Protein AF-0000000084753188 (afdb_homodimer)

Nearest PDB structures (foldseek):
  1y7y-assembly1_B  TM=7.831E-01  e=3.668E-02  Aeromonas hydrophila
  1y7y-assembly1_A  TM=7.900E-01  e=6.259E-02  Aeromonas hydrophila
  8tac-assembly2_B  TM=7.343E-01  e=9.484E-02  synthetic construct
  7vjn-assembly1_A  TM=6.164E-01  e=1.958E+00  Pseudomonas phage JBD30
  7fa3-assembly1_B  TM=5.978E-01  e=2.967E+00  Pseudomonas phage JBD30

Solvent-accessible surface area (backbone atoms only — not comparable to full-atom values): 9499 Å² total; per-residue (Å²): 122,84,78,77,50,73,67,50,51,54,48,30,31,51,51,7,50,46,49,44,54,53,42,43,73,75,38,71,48,60,62,59,47,19,58,76,63,78,39,55,53,68,58,53,49,53,52,40,33,69,80,49,86,83,53,69,48,49,62,54,52,51,52,52,27,55,73,72,72,41,31,64,26,59,69,41,63,40,81,87,41,63,89,71,124,85,77,77,49,73,67,49,49,53,47,32,32,52,50,5,50,49,47,45,53,53,39,43,73,76,37,72,48,61,64,58,46,19,58,76,64,76,40,54,53,67,57,53,50,55,52,42,34,68,79,48,86,83,53,70,47,49,61,54,51,50,51,51,27,54,74,74,70,41,30,66,25,59,70,38,62,40,81,86,40,64,89,71

Foldseek 3Di:
DDFDDPVRLLVLQLQLCLLQVLLCVVPVDLVVLCVVQVHDSVVNCQSNDSPDRVGADPVNSQSSCVSSVHHPCVSCPDPSNVVD/DDFDDPVRLLVLQLQLCLLQVLLCVQPVDLVVLCVVQVHDSVVNCQSNDSPDRVGADPVNSQSSCVSSVHHPCVSCPDPSNVVD

Radius of gyration: 16.15 Å; Cα contacts (8 Å, |Δi|>4): 169; chains: 2; bounding box: 34×46×35 Å

Sequence (168 aa):
MGKLKPEDIALNNKIARRIKELRIKVDPNQKRFAENNDLERQTLNRWESVNDDRGVSIHTINRFCRMININLKDFFASDSFKNQMGKLKPEDIALNNKIARRIKELRIKVDPNQKRFAENNDLERQTLNRWESVNDDRGVSIHTINRFCRMININLKDFFASDSFKNQ

pLDDT: mean 90.7, std 10.89, range [40.62, 98.0]

InterPro domains:
  IPR001387 Cro/C1-type, helix-turn-helix domain [PF13443] (18-76)
  IPR001387 Cro/C1-type, helix-turn-helix domain [cd00093] (16-75)
  IPR010982 Lambda repressor-like, DNA-binding domain superfamily [G3DSA:1.10.260.40] (6-84)
  IPR010982 Lambda repressor-like, DNA-binding domain superfamily [SSF47413] (12-79)

Secondary structure (DSSP, 8-state):
-PPPPHHHHHHHHHHHHHHHHHHHHH-S-HHHHHHHTT--HHHHHHHT-SS-SS---HHHHHHHHHHTT--HHHHT-SGGGTT-/-PPPPHHHHHHHHHHHHHHHHHHHHH-S-HHHHHHHTT--HHHHHHHT-SS-SS---HHHHHHHHHHTT--HHHHT-SGGGTT-

Organism: Allomuricauda ruestringensis (strain DSM 13258 / CIP 107369 / LMG 19739 / B1) (NCBI:txid886377)

Structure (mmCIF, N/CA/C/O backbone):
data_AF-0000000084753188-model_v1
#
loop_
_entity.id
_entity.type
_entity.pdbx_description
1 polymer 'HTH cro/C1-type domain-containing protein'
#
loop_
_atom_site.group_PDB
_atom_site.id
_atom_site.type_symbol
_atom_site.label_atom_id
_atom_site.label_alt_id
_atom_site.label_comp_id
_atom_site.label_asym_id
_atom_site.label_entity_id
_atom_site.label_seq_id
_atom_site.pdbx_PDB_ins_code
_atom_site.Cartn_x
_atom_site.Cartn_y
_atom_site.Cartn_z
_atom_site.occupancy
_atom_site.B_iso_or_equiv
_atom_site.auth_seq_id
_atom_site.auth_comp_id
_atom_site.auth_asym_id
_atom_site.auth_atom_id
_atom_site.pdbx_PDB_model_num
ATOM 1 N N . MET A 1 1 ? 14.383 4.848 -12.445 1 40.62 1 MET A N 1
ATOM 2 C CA . MET A 1 1 ? 13.375 4.023 -11.781 1 40.62 1 MET A CA 1
ATOM 3 C C . MET A 1 1 ? 12.133 3.875 -12.664 1 40.62 1 MET A C 1
ATOM 5 O O . MET A 1 1 ? 11.727 4.824 -13.328 1 40.62 1 MET A O 1
ATOM 9 N N . GLY A 1 2 ? 11.836 2.783 -13.078 1 52.34 2 GLY A N 1
ATOM 10 C CA . GLY A 1 2 ? 10.945 2.75 -14.227 1 52.34 2 GLY A CA 1
ATOM 11 C C . GLY A 1 2 ? 9.688 3.574 -14.031 1 52.34 2 GLY A C 1
ATOM 12 O O . GLY A 1 2 ? 9.305 3.873 -12.898 1 52.34 2 GLY A O 1
ATOM 13 N N . LYS A 1 3 ? 9.281 4.281 -14.953 1 62.78 3 LYS A N 1
ATOM 14 C CA . LYS A 1 3 ? 8.172 5.227 -15.031 1 62.78 3 LYS A CA 1
ATOM 15 C C . LYS A 1 3 ? 6.871 4.582 -14.562 1 62.78 3 LYS A C 1
ATOM 17 O O . LYS A 1 3 ? 6.539 3.467 -14.969 1 62.78 3 LYS A O 1
ATOM 22 N N . LEU A 1 4 ? 6.262 5.055 -13.539 1 80.5 4 LEU A N 1
ATOM 23 C CA . LEU A 1 4 ? 4.934 4.633 -13.094 1 80.5 4 LEU A CA 1
ATOM 24 C C . LEU A 1 4 ? 3.947 4.641 -14.258 1 80.5 4 LEU A C 1
ATOM 26 O O . LEU A 1 4 ? 4.043 5.488 -15.148 1 80.5 4 LEU A O 1
ATOM 30 N N . LYS A 1 5 ? 3.129 3.662 -14.336 1 85.88 5 LYS A N 1
ATOM 31 C CA . LYS A 1 5 ? 2.055 3.605 -15.328 1 85.88 5 LYS A CA 1
ATOM 32 C C . LYS A 1 5 ? 0.94 4.59 -14.984 1 85.88 5 LYS A C 1
ATOM 34 O O . LYS A 1 5 ? 0.857 5.074 -13.852 1 85.88 5 LYS A O 1
ATOM 39 N N . PRO A 1 6 ? 0.213 4.984 -15.992 1 88.31 6 PRO A N 1
ATOM 40 C CA . PRO A 1 6 ? -0.892 5.91 -15.734 1 88.31 6 PRO A CA 1
ATOM 41 C C . PRO A 1 6 ? -1.816 5.43 -14.617 1 88.31 6 PRO A C 1
ATOM 43 O O . PRO A 1 6 ? -2.291 6.234 -13.812 1 88.31 6 PRO A O 1
ATOM 46 N N . GLU A 1 7 ? -1.979 4.168 -14.523 1 90 7 GLU A N 1
ATOM 47 C CA . GLU A 1 7 ? -2.844 3.615 -13.492 1 90 7 GLU A CA 1
ATOM 48 C C . GLU A 1 7 ? -2.219 3.777 -12.109 1 90 7 GLU A C 1
ATOM 50 O O . GLU A 1 7 ? -2.928 3.965 -11.117 1 90 7 GLU A O 1
ATOM 55 N N . ASP A 1 8 ? -0.95 3.678 -12.039 1 91.06 8 ASP A N 1
ATOM 56 C CA . ASP A 1 8 ? -0.239 3.854 -10.781 1 91.06 8 ASP A CA 1
ATOM 57 C C . ASP A 1 8 ? -0.324 5.301 -10.297 1 91.06 8 ASP A C 1
ATOM 59 O O . ASP A 1 8 ? -0.502 5.555 -9.102 1 91.06 8 ASP A O 1
ATOM 63 N N . ILE A 1 9 ? -0.286 6.145 -11.273 1 90.75 9 ILE A N 1
ATOM 64 C CA . ILE A 1 9 ? -0.371 7.566 -10.961 1 90.75 9 ILE A CA 1
ATOM 65 C C . ILE A 1 9 ? -1.77 7.902 -10.453 1 90.75 9 ILE A C 1
ATOM 67 O O . ILE A 1 9 ? -1.921 8.648 -9.477 1 90.75 9 ILE A O 1
ATOM 71 N N . ALA A 1 10 ? -2.709 7.352 -11.133 1 92.25 10 ALA A N 1
ATOM 72 C CA . ALA A 1 10 ? -4.094 7.574 -10.727 1 92.25 10 ALA A CA 1
ATOM 73 C C . ALA A 1 10 ? -4.332 7.078 -9.297 1 92.25 10 ALA A C 1
ATOM 75 O O . ALA A 1 10 ? -5.02 7.73 -8.516 1 92.25 10 ALA A O 1
ATOM 76 N N . LEU A 1 11 ? -3.744 5.945 -9.008 1 94 11 LEU A N 1
ATOM 77 C CA . LEU A 1 11 ? -3.883 5.391 -7.664 1 94 11 LEU A CA 1
ATOM 78 C C . LEU A 1 11 ? -3.195 6.277 -6.633 1 94 11 LEU A C 1
ATOM 80 O O . LEU A 1 11 ? -3.75 6.543 -5.566 1 94 11 LEU A O 1
ATOM 84 N N . ASN A 1 12 ? -2.059 6.711 -6.945 1 93.44 12 ASN A N 1
ATOM 85 C CA . ASN A 1 12 ? -1.33 7.605 -6.051 1 93.44 12 ASN A CA 1
ATOM 86 C C . ASN A 1 12 ? -2.129 8.867 -5.746 1 93.44 12 ASN A C 1
ATOM 88 O O . ASN A 1 12 ? -2.164 9.328 -4.605 1 93.44 12 ASN A O 1
ATOM 92 N N . ASN A 1 13 ? -2.693 9.359 -6.762 1 93.88 13 ASN A N 1
ATOM 93 C CA . ASN A 1 13 ? -3.488 10.57 -6.59 1 93.88 13 ASN A CA 1
ATOM 94 C C . ASN A 1 13 ? -4.688 10.336 -5.68 1 93.88 13 ASN A C 1
ATOM 96 O O . ASN A 1 13 ? -5.016 11.18 -4.844 1 93.88 13 ASN A O 1
ATOM 100 N N . LYS A 1 14 ? -5.316 9.219 -5.879 1 95 14 LYS A N 1
ATOM 101 C CA . LYS A 1 14 ? -6.445 8.875 -5.023 1 95 14 LYS A CA 1
ATOM 102 C C . LYS A 1 14 ? -6.012 8.734 -3.566 1 95 14 LYS A C 1
ATOM 104 O O . LYS A 1 14 ? -6.719 9.172 -2.656 1 95 14 LYS A O 1
ATOM 109 N N . ILE A 1 15 ? -4.875 8.164 -3.385 1 96.19 15 ILE A N 1
ATOM 110 C CA . ILE A 1 15 ? -4.355 7.957 -2.039 1 96.19 15 ILE A CA 1
ATOM 111 C C . ILE A 1 15 ? -4.016 9.305 -1.402 1 96.19 15 ILE A C 1
ATOM 113 O O . ILE A 1 15 ? -4.371 9.555 -0.248 1 96.19 15 ILE A O 1
ATOM 117 N N . ALA A 1 16 ? -3.416 10.102 -2.152 1 95.75 16 ALA A N 1
ATOM 118 C CA . ALA A 1 16 ? -3.062 11.43 -1.654 1 95.75 16 ALA A CA 1
ATOM 119 C C . ALA A 1 16 ? -4.309 12.211 -1.246 1 95.75 16 ALA A C 1
ATOM 121 O O . ALA A 1 16 ? -4.332 12.844 -0.185 1 95.75 16 ALA A O 1
ATOM 122 N N . ARG A 1 17 ? -5.289 12.156 -2.039 1 95.81 17 ARG A N 1
ATOM 123 C CA . ARG A 1 17 ? -6.539 12.844 -1.74 1 95.81 17 ARG A CA 1
ATOM 124 C C . ARG A 1 17 ? -7.199 12.266 -0.495 1 95.81 17 ARG A C 1
ATOM 126 O O . ARG A 1 17 ? -7.785 13 0.305 1 95.81 17 ARG A O 1
ATOM 133 N N . ARG A 1 18 ? -7.098 10.961 -0.376 1 97.06 18 ARG A N 1
ATOM 134 C CA . ARG A 1 18 ? -7.668 10.281 0.784 1 97.06 18 ARG A CA 1
ATOM 135 C C . ARG A 1 18 ? -6.977 10.719 2.07 1 97.06 18 ARG A C 1
ATOM 137 O O . ARG A 1 18 ? -7.633 10.953 3.086 1 97.06 18 ARG A O 1
ATOM 144 N N . ILE A 1 19 ? -5.695 10.836 2.012 1 97.12 19 ILE A N 1
ATOM 145 C CA . ILE A 1 19 ? -4.926 11.281 3.168 1 97.12 19 ILE A CA 1
ATOM 146 C C . ILE A 1 19 ? -5.379 12.688 3.574 1 97.12 19 ILE A C 1
ATOM 148 O O . ILE A 1 19 ? -5.648 12.938 4.75 1 97.12 19 ILE A O 1
ATOM 152 N N . LYS A 1 20 ? -5.477 13.453 2.615 1 96.62 20 LYS A N 1
ATOM 153 C CA . LYS A 1 20 ? -5.898 14.828 2.881 1 96.62 20 LYS A CA 1
ATOM 154 C C . LYS A 1 20 ? -7.305 14.867 3.469 1 96.62 20 LYS A C 1
ATOM 156 O O . LYS A 1 20 ? -7.555 15.57 4.449 1 96.62 20 LYS A O 1
ATOM 161 N N . GLU A 1 21 ? -8.18 14.125 2.885 1 97.31 21 GLU A N 1
ATOM 162 C CA . GLU A 1 21 ? -9.57 14.055 3.342 1 97.31 21 GLU A CA 1
ATOM 163 C C . GLU A 1 21 ? -9.648 13.625 4.805 1 97.31 21 GLU A C 1
ATOM 165 O O . GLU A 1 21 ? -10.367 14.234 5.598 1 97.31 21 GLU A O 1
ATOM 170 N N . LEU A 1 22 ? -8.953 12.609 5.109 1 97.62 22 LEU A N 1
ATOM 171 C CA . LEU A 1 22 ? -8.977 12.062 6.465 1 97.62 22 LEU A CA 1
ATOM 172 C C . LEU A 1 22 ? -8.297 13.008 7.445 1 97.62 22 LEU A C 1
ATOM 174 O O . LEU A 1 22 ? -8.758 13.18 8.578 1 97.62 22 LEU A O 1
ATOM 178 N N . ARG A 1 23 ? -7.215 13.523 6.977 1 97.5 23 ARG A N 1
ATOM 179 C CA . ARG A 1 23 ? -6.52 14.484 7.824 1 97.5 23 ARG A CA 1
ATOM 180 C C . ARG A 1 23 ? -7.43 15.664 8.172 1 97.5 23 ARG A C 1
ATOM 182 O O . ARG A 1 23 ? -7.48 16.094 9.328 1 97.5 23 ARG A O 1
ATOM 189 N N . ILE A 1 24 ? -8.195 16.156 7.23 1 97.5 24 ILE A N 1
ATOM 190 C CA . ILE A 1 24 ? -9.078 17.312 7.418 1 97.5 24 ILE A CA 1
ATOM 191 C C . ILE A 1 24 ? -10.188 16.953 8.406 1 97.5 24 ILE A C 1
ATOM 193 O O . ILE A 1 24 ? -10.602 17.781 9.211 1 97.5 24 ILE A O 1
ATOM 197 N N . LYS A 1 25 ? -10.641 15.711 8.344 1 96.69 25 LYS A N 1
ATOM 198 C CA . LYS A 1 25 ? -11.672 15.242 9.266 1 96.69 25 LYS A CA 1
ATOM 199 C C . LYS A 1 25 ? -11.156 15.219 10.695 1 96.69 25 LYS A C 1
ATOM 201 O O . LYS A 1 25 ? -11.922 15.445 11.641 1 96.69 25 LYS A O 1
ATOM 206 N N . VAL A 1 26 ? -9.922 14.945 10.852 1 96.5 26 VAL A N 1
ATOM 207 C CA . VAL A 1 26 ? -9.32 14.844 12.172 1 96.5 26 VAL A CA 1
ATOM 208 C C . VAL A 1 26 ? -8.859 16.219 12.641 1 96.5 26 VAL A C 1
ATOM 210 O O . VAL A 1 26 ? -9.078 16.594 13.797 1 96.5 26 VAL A O 1
ATOM 213 N N . ASP A 1 27 ? -8.141 16.891 11.758 1 96.69 27 ASP A N 1
ATOM 214 C CA . ASP A 1 27 ? -7.613 18.219 12.016 1 96.69 27 ASP A CA 1
ATOM 215 C C . ASP A 1 27 ? -7.457 19.016 10.711 1 96.69 27 ASP A C 1
ATOM 217 O O . ASP A 1 27 ? -6.574 18.719 9.906 1 96.69 27 ASP A O 1
ATOM 221 N N . PRO A 1 28 ? -8.188 20.031 10.562 1 95.88 28 PRO A N 1
ATOM 222 C CA . PRO A 1 28 ? -8.109 20.797 9.305 1 95.88 28 PRO A CA 1
ATOM 223 C C . PRO A 1 28 ? -6.805 21.562 9.164 1 95.88 28 PRO A C 1
ATOM 225 O O . PRO A 1 28 ? -6.418 21.938 8.055 1 95.88 28 PRO A O 1
ATOM 228 N N . ASN A 1 29 ? -6.16 21.812 10.266 1 96.94 29 ASN A N 1
ATOM 229 C CA . ASN A 1 29 ? -4.895 22.531 10.227 1 96.94 29 ASN A CA 1
ATOM 230 C C . ASN A 1 29 ? -3.715 21.594 9.992 1 96.94 29 ASN A C 1
ATOM 232 O O . ASN A 1 29 ? -3.377 20.781 10.867 1 96.94 29 ASN A O 1
ATOM 236 N N . GLN A 1 30 ? -3.088 21.766 8.898 1 96.19 30 GLN A N 1
ATOM 237 C CA . GLN A 1 30 ? -1.998 20.875 8.508 1 96.19 30 GLN A CA 1
ATOM 238 C C . GLN A 1 30 ? -0.817 21 9.461 1 96.19 30 GLN A C 1
ATOM 240 O O . GLN A 1 30 ? -0.253 19.984 9.891 1 96.19 30 GLN A O 1
ATOM 245 N N . LYS A 1 31 ? -0.477 22.219 9.797 1 96.25 31 LYS A N 1
ATOM 246 C CA . LYS A 1 31 ? 0.643 22.469 10.703 1 96.25 31 LYS A CA 1
ATOM 247 C C . LYS A 1 31 ? 0.386 21.844 12.078 1 96.25 31 LYS A C 1
ATOM 249 O O . LYS A 1 31 ? 1.252 21.172 12.625 1 96.25 31 LYS A O 1
ATOM 254 N N . ARG A 1 32 ? -0.719 22.109 12.562 1 97.5 32 ARG A N 1
ATOM 255 C CA . ARG A 1 32 ? -1.083 21.578 13.867 1 97.5 32 ARG A CA 1
ATOM 256 C C . ARG A 1 32 ? -1.118 20.047 13.844 1 97.5 32 ARG A C 1
ATOM 258 O O . ARG A 1 32 ? -0.63 19.406 14.766 1 97.5 32 ARG A O 1
ATOM 265 N N . PHE A 1 33 ? -1.748 19.484 12.812 1 98 33 PHE A N 1
ATOM 266 C CA . PHE A 1 33 ? -1.784 18.031 12.672 1 98 33 PHE A CA 1
ATOM 267 C C . PHE A 1 33 ? -0.376 17.453 12.695 1 98 33 PHE A C 1
ATOM 269 O O . PHE A 1 33 ? -0.12 16.469 13.391 1 98 33 PHE A O 1
ATOM 276 N N . ALA A 1 34 ? 0.533 18.016 11.891 1 97.62 34 ALA A N 1
ATOM 277 C CA . ALA A 1 34 ? 1.911 17.547 11.805 1 97.62 34 ALA A CA 1
ATOM 278 C C . ALA A 1 34 ? 2.596 17.594 13.172 1 97.62 34 ALA A C 1
ATOM 280 O O . ALA A 1 34 ? 3.219 16.625 13.602 1 97.62 34 ALA A O 1
ATOM 281 N N . GLU A 1 35 ? 2.426 18.672 13.883 1 96.75 35 GLU A N 1
ATOM 282 C CA . GLU A 1 35 ? 3.029 18.875 15.195 1 96.75 35 GLU A CA 1
ATOM 283 C C . GLU A 1 35 ? 2.49 17.859 16.203 1 96.75 35 GLU A C 1
ATOM 285 O O . GLU A 1 35 ? 3.256 17.266 16.969 1 96.75 35 GLU A O 1
ATOM 290 N N . ASN A 1 36 ? 1.216 17.641 16.125 1 96.38 36 ASN A N 1
ATOM 291 C CA . ASN A 1 36 ? 0.561 16.734 17.062 1 96.38 36 ASN A CA 1
ATOM 292 C C . ASN A 1 36 ? 1 15.281 16.844 1 96.38 36 ASN A C 1
ATOM 294 O O . ASN A 1 36 ? 0.847 14.445 17.734 1 96.38 36 ASN A O 1
ATOM 298 N N . ASN A 1 37 ? 1.479 15.055 15.695 1 96.62 37 ASN A N 1
ATOM 299 C CA . ASN A 1 37 ? 1.871 13.688 15.359 1 96.62 37 ASN A CA 1
ATOM 300 C C . ASN A 1 37 ? 3.379 13.57 15.148 1 96.62 37 ASN A C 1
ATOM 302 O O . ASN A 1 37 ? 3.857 12.602 14.562 1 96.62 37 ASN A O 1
ATOM 306 N N . ASP A 1 38 ? 4.055 14.562 15.539 1 96.38 38 ASP A N 1
ATOM 307 C CA . ASP A 1 38 ? 5.512 14.594 15.445 1 96.38 38 ASP A CA 1
ATOM 308 C C . ASP A 1 38 ? 5.977 14.352 14.016 1 96.38 38 ASP A C 1
ATOM 310 O O . ASP A 1 38 ? 6.848 13.523 13.766 1 96.38 38 ASP A O 1
ATOM 314 N N . LEU A 1 39 ? 5.316 14.977 13.141 1 95.31 39 LEU A N 1
ATOM 315 C CA . LEU A 1 39 ? 5.598 14.891 11.711 1 95.31 39 LEU A CA 1
ATOM 316 C C . LEU A 1 39 ? 6.02 16.25 11.156 1 95.31 39 LEU A C 1
ATOM 318 O O . LEU A 1 39 ? 5.508 17.281 11.594 1 95.31 39 LEU A O 1
ATOM 322 N N . GLU A 1 40 ? 6.926 16.203 10.258 1 95.62 40 GLU A N 1
ATOM 323 C CA . GLU A 1 40 ? 7.266 17.438 9.547 1 95.62 40 GLU A CA 1
ATOM 324 C C . GLU A 1 40 ? 6.16 17.828 8.578 1 95.62 40 GLU A C 1
ATOM 326 O O . GLU A 1 40 ? 5.637 16.984 7.844 1 95.62 40 GLU A O 1
ATOM 331 N N . ARG A 1 41 ? 5.902 19.094 8.578 1 94.44 41 ARG A N 1
ATOM 332 C CA . ARG A 1 41 ? 4.867 19.609 7.684 1 94.44 41 ARG A CA 1
ATOM 333 C C . ARG A 1 41 ? 5.191 19.281 6.23 1 94.44 41 ARG A C 1
ATOM 335 O O . ARG A 1 41 ? 4.293 18.969 5.441 1 94.44 41 ARG A O 1
ATOM 342 N N . GLN A 1 42 ? 6.41 19.297 5.918 1 94.12 42 GLN A N 1
ATOM 343 C CA . GLN A 1 42 ? 6.836 18.984 4.559 1 94.12 42 GLN A CA 1
ATOM 344 C C . GLN A 1 42 ? 6.516 17.531 4.191 1 94.12 42 GLN A C 1
ATOM 346 O O . GLN A 1 42 ? 6.129 17.25 3.059 1 94.12 42 GLN A O 1
ATOM 351 N N . THR A 1 43 ? 6.695 16.719 5.16 1 93.75 43 THR A N 1
ATOM 352 C CA . THR A 1 43 ? 6.391 15.305 4.953 1 93.75 43 THR A CA 1
ATOM 353 C C . THR A 1 43 ? 4.898 15.102 4.707 1 93.75 43 THR A C 1
ATOM 355 O O . THR A 1 43 ? 4.508 14.375 3.787 1 93.75 43 THR A O 1
ATOM 358 N N . LEU A 1 44 ? 4.168 15.734 5.488 1 95.31 44 LEU A N 1
ATOM 359 C CA . LEU A 1 44 ? 2.719 15.656 5.336 1 95.31 44 LEU A CA 1
ATOM 360 C C . LEU A 1 44 ? 2.283 16.203 3.982 1 95.31 44 LEU A C 1
ATOM 362 O O . LEU A 1 44 ? 1.431 15.609 3.316 1 95.31 44 LEU A O 1
ATOM 366 N N . ASN A 1 45 ? 2.895 17.266 3.607 1 93.38 45 ASN A N 1
ATOM 367 C CA . ASN A 1 45 ? 2.6 17.859 2.307 1 93.38 45 ASN A CA 1
ATOM 368 C C . ASN A 1 45 ? 2.898 16.891 1.169 1 93.38 45 ASN A C 1
ATOM 370 O O . ASN A 1 45 ? 2.139 16.812 0.202 1 93.38 45 ASN A O 1
ATOM 374 N N . ARG A 1 46 ? 3.889 16.172 1.334 1 92.88 46 ARG A N 1
ATOM 375 C CA . ARG A 1 46 ? 4.277 15.188 0.321 1 92.88 46 ARG A CA 1
ATOM 376 C C . ARG A 1 46 ? 3.271 14.047 0.252 1 92.88 46 ARG A C 1
ATOM 378 O O . ARG A 1 46 ? 2.926 13.578 -0.836 1 92.88 46 ARG A O 1
ATOM 385 N N . TRP A 1 47 ? 2.832 13.672 1.374 1 94.5 47 TRP A N 1
ATOM 386 C CA . TRP A 1 47 ? 1.873 12.578 1.44 1 94.5 47 TRP A CA 1
ATOM 387 C C . TRP A 1 47 ? 0.566 12.953 0.751 1 94.5 47 TRP A C 1
ATOM 389 O O . TRP A 1 47 ? -0.123 12.094 0.2 1 94.5 47 TRP A O 1
ATOM 399 N N . GLU A 1 48 ? 0.341 14.227 0.753 1 95.25 48 GLU A N 1
ATOM 400 C CA . GLU A 1 48 ? -0.941 14.703 0.245 1 95.25 48 GLU A CA 1
ATOM 401 C C . GLU A 1 48 ? -0.807 15.234 -1.18 1 95.25 48 GLU A C 1
ATOM 403 O O . GLU A 1 48 ? -1.78 15.719 -1.763 1 95.25 48 GLU A O 1
ATOM 408 N N . SER A 1 49 ? 0.332 15.07 -1.654 1 93 49 SER A N 1
ATOM 409 C CA . SER A 1 49 ? 0.601 15.672 -2.955 1 93 49 SER A CA 1
ATOM 410 C C . SER A 1 49 ? 0.146 14.766 -4.09 1 93 49 SER A C 1
ATOM 412 O O . SER A 1 49 ? 0.455 13.57 -4.098 1 93 49 SER A O 1
ATOM 414 N N . VAL A 1 50 ? -0.535 15.336 -5.062 1 89.06 50 VAL A N 1
ATOM 415 C CA . VAL A 1 50 ? -0.975 14.586 -6.23 1 89.06 50 VAL A CA 1
ATOM 416 C C . VAL A 1 50 ? 0.046 14.734 -7.355 1 89.06 50 VAL A C 1
ATOM 418 O O . VAL A 1 50 ? -0.095 14.125 -8.422 1 89.06 50 VAL A O 1
ATOM 421 N N . ASN A 1 51 ? 1.015 15.438 -7.078 1 76.44 51 ASN A N 1
ATOM 422 C CA . ASN A 1 51 ? 2.029 15.711 -8.094 1 76.44 51 ASN A CA 1
ATOM 423 C C . ASN A 1 51 ? 3.332 14.977 -7.789 1 76.44 51 ASN A C 1
ATOM 425 O O . ASN A 1 51 ? 4.34 15.195 -8.469 1 76.44 51 ASN A O 1
ATOM 429 N N . ASP A 1 52 ? 3.191 14.133 -6.867 1 64.62 52 ASP A N 1
ATOM 430 C CA . ASP A 1 52 ? 4.441 13.477 -6.484 1 64.62 52 ASP A CA 1
ATOM 431 C C . ASP A 1 52 ? 4.668 12.211 -7.301 1 64.62 52 ASP A C 1
ATOM 433 O O . ASP A 1 52 ? 3.766 11.383 -7.438 1 64.62 52 ASP A O 1
ATOM 437 N N . ASP A 1 53 ? 5.867 12.227 -7.84 1 65.56 53 ASP A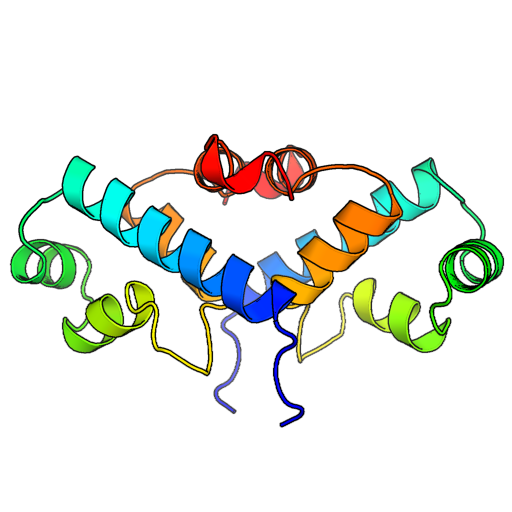 N 1
ATOM 438 C CA . ASP A 1 53 ? 6.23 11.141 -8.734 1 65.56 53 ASP A CA 1
ATOM 439 C C . ASP A 1 53 ? 6.629 9.891 -7.953 1 65.56 53 ASP A C 1
ATOM 441 O O . ASP A 1 53 ? 6.789 8.812 -8.531 1 65.56 53 ASP A O 1
ATOM 445 N N . ARG A 1 54 ? 6.941 10.117 -6.801 1 67.19 54 ARG A N 1
ATOM 446 C CA . ARG A 1 54 ? 7.363 8.945 -6.035 1 67.19 54 ARG A CA 1
ATOM 447 C C . ARG A 1 54 ? 6.16 8.219 -5.441 1 67.19 54 ARG A C 1
ATOM 449 O O . ARG A 1 54 ? 6.207 7.004 -5.234 1 67.19 54 ARG A O 1
ATOM 456 N N . GLY A 1 55 ? 5.074 8.867 -5.41 1 73.69 55 GLY A N 1
ATOM 457 C CA . GLY A 1 55 ? 3.832 8.375 -4.84 1 73.69 55 GLY A CA 1
ATOM 458 C C . GLY A 1 55 ? 3.949 8.023 -3.367 1 73.69 55 GLY A C 1
ATOM 459 O O . GLY A 1 55 ? 4.926 8.398 -2.711 1 73.69 55 GLY A O 1
ATOM 460 N N . VAL A 1 56 ? 2.984 7.504 -2.676 1 86.69 56 VAL A N 1
ATOM 461 C CA . VAL A 1 56 ? 2.898 7.102 -1.275 1 86.69 56 VAL A CA 1
ATOM 462 C C . VAL A 1 56 ? 3.012 5.582 -1.166 1 86.69 56 VAL A C 1
ATOM 464 O O . VAL A 1 56 ? 2.352 4.848 -1.907 1 86.69 56 VAL A O 1
ATOM 467 N N . SER A 1 57 ? 3.928 5.168 -0.337 1 89.81 57 SER A N 1
ATOM 468 C CA . SER A 1 57 ? 4.117 3.734 -0.144 1 89.81 57 SER A CA 1
ATOM 469 C C . SER A 1 57 ? 3.078 3.164 0.816 1 89.81 57 SER A C 1
ATOM 471 O O . SER A 1 57 ? 2.389 3.912 1.511 1 89.81 57 SER A O 1
ATOM 473 N N . ILE A 1 58 ? 3.006 1.913 0.833 1 94.19 58 ILE A N 1
ATOM 474 C CA . ILE A 1 58 ? 2.1 1.241 1.757 1 94.19 58 ILE A CA 1
ATOM 475 C C . ILE A 1 58 ? 2.529 1.517 3.195 1 94.19 58 ILE A C 1
ATOM 477 O O . ILE A 1 58 ? 1.69 1.624 4.094 1 94.19 58 ILE A O 1
ATOM 481 N N . HIS A 1 59 ? 3.766 1.717 3.43 1 93.06 59 HIS A N 1
ATOM 482 C CA . HIS A 1 59 ? 4.281 2.006 4.762 1 93.06 59 HIS A CA 1
ATOM 483 C C . HIS A 1 59 ? 3.84 3.387 5.238 1 93.06 59 HIS A C 1
ATOM 485 O O . HIS A 1 59 ? 3.467 3.557 6.398 1 93.06 59 HIS A O 1
ATOM 491 N N . THR A 1 60 ? 3.865 4.266 4.34 1 93.5 60 THR A N 1
ATOM 492 C CA . THR A 1 60 ? 3.408 5.613 4.652 1 93.5 60 THR A CA 1
ATOM 493 C C . THR A 1 60 ? 1.916 5.617 4.973 1 93.5 60 THR A C 1
ATOM 495 O O . THR A 1 60 ? 1.484 6.258 5.934 1 93.5 60 THR A O 1
ATOM 498 N N . ILE A 1 61 ? 1.219 4.891 4.152 1 96.38 61 ILE A N 1
ATOM 499 C CA . ILE A 1 61 ? -0.222 4.805 4.367 1 96.38 61 ILE A CA 1
ATOM 500 C C . ILE A 1 61 ? -0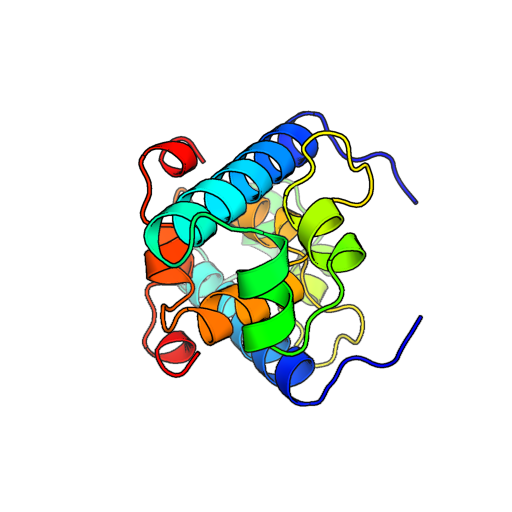.504 4.211 5.746 1 96.38 61 ILE A C 1
ATOM 502 O O . ILE A 1 61 ? -1.341 4.723 6.492 1 96.38 61 ILE A O 1
ATOM 506 N N . ASN A 1 62 ? 0.218 3.205 6.035 1 96.12 62 ASN A N 1
ATOM 507 C CA . ASN A 1 62 ? 0.042 2.549 7.328 1 96.12 62 ASN A CA 1
ATOM 508 C C . ASN A 1 62 ? 0.389 3.48 8.484 1 96.12 62 ASN A C 1
ATOM 510 O O . ASN A 1 62 ? -0.306 3.502 9.5 1 96.12 62 ASN A O 1
ATOM 514 N N . ARG A 1 63 ? 1.416 4.195 8.398 1 94.81 63 ARG A N 1
ATOM 515 C CA . ARG A 1 63 ? 1.812 5.16 9.422 1 94.81 63 ARG A CA 1
ATOM 516 C C . ARG A 1 63 ? 0.729 6.215 9.625 1 94.81 63 ARG A C 1
ATOM 518 O O . ARG A 1 63 ? 0.382 6.539 10.766 1 94.81 63 ARG A O 1
ATOM 525 N N . PHE A 1 64 ? 0.295 6.668 8.516 1 96.56 64 PHE A N 1
ATOM 526 C CA . PHE A 1 64 ? -0.763 7.668 8.578 1 96.56 64 PHE A CA 1
ATOM 527 C C . PHE A 1 64 ? -1.996 7.109 9.273 1 96.56 64 PHE A C 1
ATOM 529 O O . PHE A 1 64 ? -2.588 7.777 10.125 1 96.56 64 PHE A O 1
ATOM 536 N N . CYS A 1 65 ? -2.365 5.922 8.914 1 97.38 65 CYS A N 1
ATOM 537 C CA . CYS A 1 65 ? -3.518 5.27 9.531 1 97.38 65 CYS A CA 1
ATOM 538 C C . CYS A 1 65 ? -3.348 5.18 11.047 1 97.38 65 CYS A C 1
ATOM 540 O O . CYS A 1 65 ? -4.293 5.434 11.797 1 97.38 65 CYS A O 1
ATOM 542 N N . ARG A 1 66 ? -2.201 4.895 11.438 1 95.62 66 ARG A N 1
ATOM 543 C CA . ARG A 1 66 ? -1.925 4.781 12.867 1 95.62 66 ARG A CA 1
ATOM 544 C C . ARG A 1 66 ? -2.068 6.133 13.562 1 95.62 66 ARG A C 1
ATOM 546 O O . ARG A 1 66 ? -2.533 6.207 14.703 1 95.62 66 ARG A O 1
ATOM 553 N N . MET A 1 67 ? -1.706 7.102 12.859 1 95.62 67 MET A N 1
ATOM 554 C CA . MET A 1 67 ? -1.778 8.453 13.414 1 95.62 67 MET A CA 1
ATOM 555 C C . MET A 1 67 ? -3.223 8.836 13.719 1 95.62 67 MET A C 1
ATOM 557 O O . MET A 1 67 ? -3.488 9.555 14.688 1 95.62 67 MET A O 1
ATOM 561 N N . ILE A 1 68 ? -4.09 8.375 12.922 1 96.75 68 ILE A N 1
ATOM 562 C CA . ILE A 1 68 ? -5.469 8.828 13.078 1 96.75 68 ILE A CA 1
ATOM 563 C C . ILE A 1 68 ? -6.336 7.676 13.578 1 96.75 68 ILE A C 1
ATOM 565 O O . ILE A 1 68 ? -7.566 7.754 13.539 1 96.75 68 ILE A O 1
ATOM 569 N N . ASN A 1 69 ? -5.77 6.559 13.914 1 95.56 69 ASN A N 1
ATOM 570 C CA . ASN A 1 69 ? -6.375 5.414 14.586 1 95.56 69 ASN A CA 1
ATOM 571 C C . ASN A 1 69 ? -7.402 4.715 13.695 1 95.56 69 ASN A C 1
ATOM 573 O O . ASN A 1 69 ? -8.531 4.473 14.125 1 95.56 69 ASN A O 1
ATOM 577 N N . ILE A 1 70 ? -7.012 4.398 12.492 1 95.88 70 ILE A N 1
ATOM 578 C CA . ILE A 1 70 ? -7.793 3.547 11.602 1 95.88 70 ILE A CA 1
ATOM 579 C C . ILE A 1 70 ? -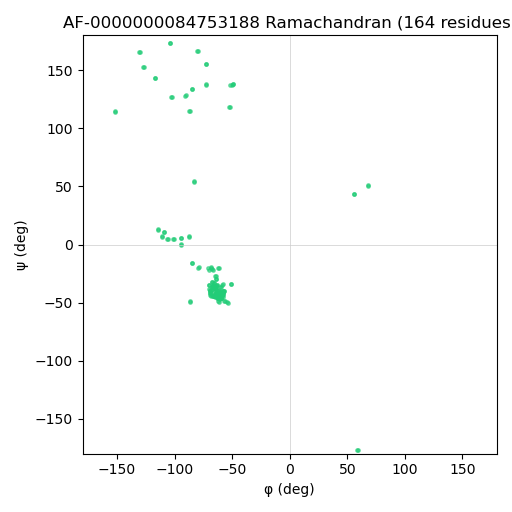6.898 2.455 11.023 1 95.88 70 ILE A C 1
ATOM 581 O O . ILE A 1 70 ? -5.672 2.514 11.148 1 95.88 70 ILE A O 1
ATOM 585 N N . ASN A 1 71 ? -7.551 1.487 10.461 1 95.88 71 ASN A N 1
ATOM 586 C CA . ASN A 1 71 ? -6.766 0.429 9.836 1 95.88 71 ASN A CA 1
ATOM 587 C C . ASN A 1 71 ? -6.77 0.559 8.312 1 95.88 71 ASN A C 1
ATOM 589 O O . ASN A 1 71 ? -7.445 1.429 7.762 1 95.88 71 ASN A O 1
ATOM 593 N N . LEU A 1 72 ? -6.035 -0.212 7.637 1 97.12 72 LEU A N 1
ATOM 594 C CA . LEU A 1 72 ? -5.871 -0.139 6.191 1 97.12 72 LEU A CA 1
ATOM 595 C C . LEU A 1 72 ? -7.188 -0.443 5.48 1 97.12 72 LEU A C 1
ATOM 597 O O . LEU A 1 72 ? -7.5 0.17 4.457 1 97.12 72 LEU A O 1
ATOM 601 N N . LYS A 1 73 ? -7.922 -1.312 6.031 1 96.75 73 LYS A N 1
ATOM 602 C CA . LYS A 1 73 ? -9.234 -1.615 5.469 1 96.75 73 LYS A CA 1
ATOM 603 C C . LYS A 1 73 ? -10.117 -0.373 5.438 1 96.75 73 LYS A C 1
ATOM 605 O O . LYS A 1 73 ? -10.719 -0.058 4.406 1 96.75 73 LYS A O 1
ATOM 610 N N . ASP A 1 74 ? -10.086 0.275 6.52 1 95.75 74 ASP A N 1
ATOM 611 C CA . ASP A 1 74 ? -10.898 1.483 6.633 1 95.75 74 ASP A CA 1
ATOM 612 C C . ASP A 1 74 ? -10.383 2.578 5.699 1 95.75 74 ASP A C 1
ATOM 614 O O . ASP A 1 74 ? -11.172 3.338 5.133 1 95.75 74 ASP A O 1
ATOM 618 N N . PHE A 1 75 ? -9.102 2.678 5.598 1 97.25 75 PHE A N 1
ATOM 619 C CA . PHE A 1 75 ? -8.508 3.678 4.719 1 97.25 75 PHE A CA 1
ATOM 620 C C . PHE A 1 75 ? -8.992 3.498 3.285 1 97.25 75 PHE A C 1
ATOM 622 O O . PHE A 1 75 ? -9.336 4.473 2.615 1 97.25 75 PHE A O 1
ATOM 629 N N . PHE A 1 76 ? -9.078 2.242 2.9 1 97.06 76 PHE A N 1
ATOM 630 C CA . PHE A 1 76 ? -9.414 1.974 1.508 1 97.06 76 PHE A CA 1
ATOM 631 C C . PHE A 1 76 ? -10.914 1.768 1.347 1 97.06 76 PHE A C 1
ATOM 633 O O . PHE A 1 76 ? -11.391 1.434 0.258 1 97.06 76 PHE A O 1
ATOM 640 N N . ALA A 1 77 ? -11.609 1.999 2.51 1 93.94 77 ALA A N 1
ATOM 641 C CA . ALA A 1 77 ? -13.07 1.897 2.479 1 93.94 77 ALA A CA 1
ATOM 642 C C . ALA A 1 77 ? -13.695 3.191 1.971 1 93.94 77 ALA A C 1
ATOM 644 O O . ALA A 1 77 ? -14.258 3.967 2.752 1 93.94 77 ALA A O 1
ATOM 645 N N . SER A 1 78 ? -13.344 3.682 0.859 1 91.81 78 SER A N 1
ATOM 646 C CA . SER A 1 78 ? -13.93 4.863 0.233 1 91.81 78 SER A CA 1
ATOM 647 C C . SER A 1 78 ? -14.367 4.574 -1.197 1 91.81 78 SER A C 1
ATOM 649 O O . SER A 1 78 ? -13.805 3.701 -1.861 1 91.81 78 SER A O 1
ATOM 651 N N . ASP A 1 79 ? -15.344 5.336 -1.576 1 87.94 79 ASP A N 1
ATOM 652 C CA . ASP A 1 79 ? -15.891 5.145 -2.916 1 87.94 79 ASP A CA 1
ATOM 653 C C . ASP A 1 79 ? -14.836 5.406 -3.986 1 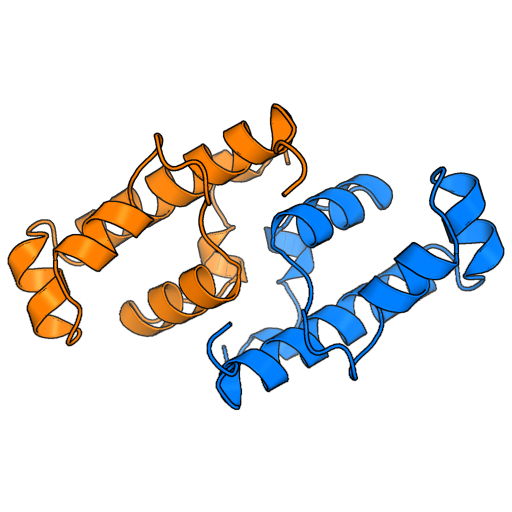87.94 79 ASP A C 1
ATOM 655 O O . ASP A 1 79 ? -14.953 4.918 -5.113 1 87.94 79 ASP A O 1
ATOM 659 N N . SER A 1 80 ? -13.828 6.133 -3.547 1 89.06 80 SER A N 1
ATOM 660 C CA . SER A 1 80 ? -12.789 6.508 -4.5 1 89.06 80 SER A CA 1
ATOM 661 C C . SER A 1 80 ? -11.977 5.297 -4.938 1 89.06 80 SER A C 1
ATOM 663 O O . SER 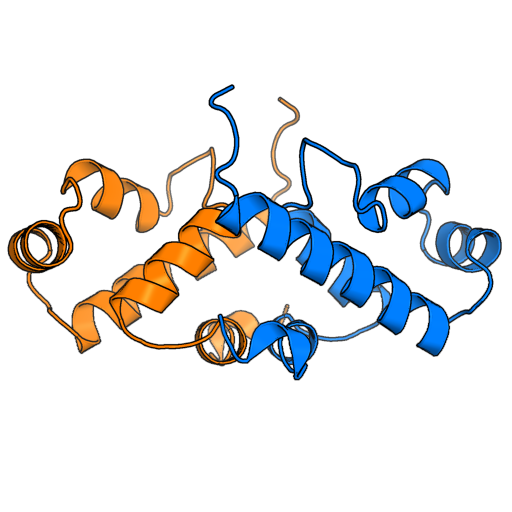A 1 80 ? -11.367 5.305 -6.008 1 89.06 80 SER A O 1
ATOM 665 N N . PHE A 1 81 ? -12.062 4.227 -4.09 1 92.75 81 PHE A N 1
ATOM 666 C CA . PHE A 1 81 ? -11.234 3.062 -4.395 1 92.75 81 PHE A CA 1
ATOM 667 C C . PHE A 1 81 ? -12.086 1.924 -4.945 1 92.75 81 PHE A C 1
ATOM 669 O O . PHE A 1 81 ? -11.578 0.834 -5.211 1 92.75 81 PHE A O 1
ATOM 676 N N . LYS A 1 82 ? -13.305 2.117 -5.148 1 81.12 82 LYS A N 1
ATOM 677 C CA . LYS A 1 82 ? -14.227 1.058 -5.543 1 81.12 82 LYS A CA 1
ATOM 678 C C . LYS A 1 82 ? -13.914 0.548 -6.949 1 81.12 82 LYS A C 1
ATOM 680 O O . LYS A 1 82 ? -14.094 -0.636 -7.238 1 81.12 82 LYS A O 1
ATOM 685 N N . ASN A 1 83 ? -13.445 1.378 -7.77 1 69.94 83 ASN A N 1
ATOM 686 C CA . ASN A 1 83 ? -13.188 0.961 -9.141 1 69.94 83 ASN A CA 1
ATOM 687 C C . ASN A 1 83 ? -11.797 0.36 -9.297 1 69.94 83 ASN A C 1
ATOM 689 O O . ASN A 1 83 ? -11.367 0.066 -10.414 1 69.94 83 ASN A O 1
ATOM 693 N N . GLN A 1 84 ? -11.195 0.218 -8.188 1 68.44 84 GLN A N 1
ATOM 694 C CA . GLN A 1 84 ? -9.859 -0.374 -8.25 1 68.44 84 GLN A CA 1
ATOM 695 C C . GLN A 1 84 ? -9.914 -1.879 -8 1 68.44 84 GLN A C 1
ATOM 697 O O . GLN A 1 84 ? -10.781 -2.361 -7.27 1 68.44 84 GLN A O 1
ATOM 702 N N . MET B 1 1 ? 19.109 3.201 0.643 1 40.94 1 MET B N 1
ATOM 703 C CA . MET B 1 1 ? 17.688 3.451 0.854 1 40.94 1 MET B CA 1
ATOM 704 C C . MET B 1 1 ? 17.297 3.188 2.305 1 40.94 1 MET B C 1
ATOM 706 O O . MET B 1 1 ? 17.781 2.236 2.918 1 40.94 1 MET B O 1
ATOM 710 N N . GLY B 1 2 ? 16.922 4.113 2.992 1 52.53 2 GLY B N 1
ATOM 711 C CA . GLY B 1 2 ? 16.953 3.914 4.434 1 52.53 2 GLY B CA 1
ATOM 712 C C . GLY B 1 2 ? 16.297 2.627 4.875 1 52.53 2 GLY B C 1
ATOM 713 O O . GLY B 1 2 ? 15.477 2.061 4.145 1 52.53 2 GLY B O 1
ATOM 714 N N . LYS B 1 3 ? 16.812 1.942 5.73 1 62.56 3 LYS B N 1
ATOM 715 C CA . LYS B 1 3 ? 16.469 0.638 6.289 1 62.56 3 LYS B CA 1
ATOM 716 C C . LYS B 1 3 ? 15.016 0.611 6.766 1 62.56 3 LYS B C 1
ATOM 718 O O . LYS B 1 3 ? 14.562 1.541 7.434 1 62.56 3 LYS B O 1
ATOM 723 N N . LEU B 1 4 ? 14.188 -0.199 6.25 1 80.69 4 LEU B N 1
ATOM 724 C CA . LEU B 1 4 ? 12.828 -0.432 6.73 1 80.69 4 LEU B CA 1
ATOM 725 C C . LEU B 1 4 ? 12.82 -0.675 8.234 1 80.69 4 LEU B C 1
ATOM 727 O O . LEU B 1 4 ? 13.758 -1.264 8.781 1 80.69 4 LEU B O 1
ATOM 731 N N . LYS B 1 5 ? 11.883 -0.106 8.922 1 86 5 LYS B N 1
ATOM 732 C CA . LYS B 1 5 ? 11.68 -0.349 10.352 1 86 5 LYS B CA 1
ATOM 733 C C . LYS B 1 5 ? 11.086 -1.731 10.594 1 86 5 LYS B C 1
ATOM 735 O O . LYS B 1 5 ? 10.555 -2.357 9.672 1 86 5 LYS B O 1
ATOM 740 N N . PRO B 1 6 ? 11.305 -2.248 11.758 1 88.38 6 PRO B N 1
ATOM 741 C CA . PRO B 1 6 ? 10.734 -3.561 12.07 1 88.38 6 PRO B CA 1
ATOM 742 C C . PRO B 1 6 ? 9.242 -3.641 11.781 1 88.38 6 PRO B C 1
ATOM 744 O O . PRO B 1 6 ? 8.75 -4.672 11.305 1 88.38 6 PRO B O 1
ATOM 747 N N . GLU B 1 7 ? 8.578 -2.57 11.969 1 90.06 7 GLU B N 1
ATOM 748 C CA . GLU B 1 7 ? 7.141 -2.551 11.719 1 90.06 7 GLU 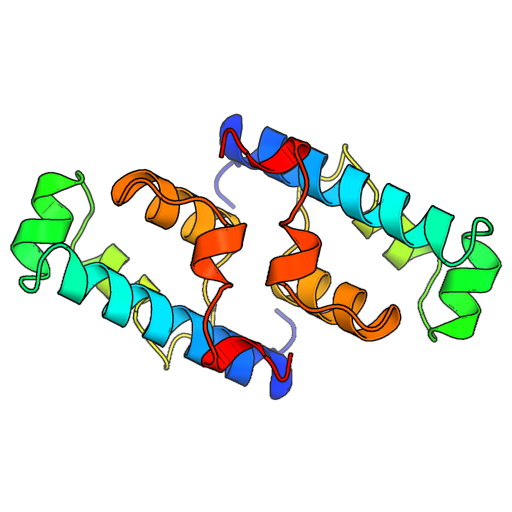B CA 1
ATOM 749 C C . GLU B 1 7 ? 6.844 -2.637 10.219 1 90.06 7 GLU B C 1
ATOM 751 O O . GLU B 1 7 ? 5.836 -3.219 9.82 1 90.06 7 GLU B O 1
ATOM 756 N N . ASP B 1 8 ? 7.672 -2.051 9.453 1 91.12 8 ASP B N 1
ATOM 757 C CA . ASP B 1 8 ? 7.512 -2.102 8 1 91.12 8 ASP B CA 1
ATOM 758 C C . ASP B 1 8 ? 7.738 -3.518 7.473 1 91.12 8 ASP B C 1
ATOM 760 O O . ASP B 1 8 ? 7.012 -3.979 6.59 1 91.12 8 ASP B O 1
ATOM 764 N N . ILE B 1 9 ? 8.664 -4.141 8.109 1 90.69 9 ILE B N 1
ATOM 765 C CA . ILE B 1 9 ? 8.984 -5.512 7.723 1 90.69 9 ILE B CA 1
ATOM 766 C C . ILE B 1 9 ? 7.824 -6.434 8.086 1 90.69 9 ILE B C 1
ATOM 768 O O . ILE B 1 9 ? 7.441 -7.301 7.293 1 90.69 9 ILE B O 1
ATOM 772 N N . ALA B 1 10 ? 7.34 -6.211 9.258 1 92.19 10 ALA B N 1
ATOM 773 C CA . ALA B 1 10 ? 6.203 -7.016 9.711 1 92.19 10 ALA B CA 1
ATOM 774 C C . ALA B 1 10 ? 5.008 -6.844 8.773 1 92.19 10 ALA B C 1
ATOM 776 O O . ALA B 1 10 ? 4.312 -7.812 8.461 1 92.19 10 ALA B O 1
ATOM 777 N N . LEU B 1 11 ? 4.809 -5.629 8.344 1 93.81 11 LEU B N 1
ATOM 778 C CA . LEU B 1 11 ? 3.709 -5.355 7.426 1 93.81 11 LEU B CA 1
ATOM 779 C C . LEU B 1 11 ? 3.947 -6.031 6.082 1 93.81 11 LEU B C 1
ATOM 781 O O . LEU B 1 11 ? 3.031 -6.629 5.512 1 93.81 11 LEU B O 1
ATOM 785 N N . ASN B 1 12 ? 5.121 -5.926 5.613 1 93.31 12 ASN B N 1
ATOM 786 C CA . ASN B 1 12 ? 5.465 -6.57 4.348 1 93.31 12 ASN B CA 1
ATOM 787 C C . ASN B 1 12 ? 5.219 -8.078 4.402 1 93.31 12 ASN B C 1
ATOM 789 O O . ASN B 1 12 ? 4.707 -8.656 3.443 1 93.31 12 ASN B O 1
ATOM 793 N N . ASN B 1 13 ? 5.594 -8.617 5.48 1 93.81 13 ASN B N 1
ATOM 794 C CA . ASN B 1 13 ? 5.406 -10.055 5.641 1 93.81 13 ASN B CA 1
ATOM 795 C C . ASN B 1 13 ? 3.926 -10.43 5.645 1 93.81 13 ASN B C 1
ATOM 797 O O . ASN B 1 13 ? 3.537 -11.438 5.051 1 93.81 13 ASN B O 1
ATOM 801 N N . LYS B 1 14 ? 3.16 -9.641 6.328 1 94.88 14 LYS B N 1
ATOM 802 C CA . LYS B 1 14 ? 1.721 -9.883 6.348 1 94.88 14 LYS B CA 1
ATOM 803 C C . LYS B 1 14 ? 1.127 -9.781 4.945 1 94.88 14 LYS B C 1
ATOM 805 O O . LYS B 1 14 ? 0.264 -10.578 4.57 1 94.88 14 LYS B O 1
ATOM 810 N N . ILE B 1 15 ? 1.594 -8.836 4.211 1 96.12 15 ILE B N 1
ATOM 811 C CA . ILE B 1 15 ? 1.099 -8.625 2.854 1 96.12 15 ILE B CA 1
ATOM 812 C C . ILE B 1 15 ? 1.497 -9.805 1.968 1 96.12 15 ILE B C 1
ATOM 814 O O . ILE B 1 15 ? 0.675 -10.328 1.214 1 96.12 15 ILE B O 1
ATOM 818 N N . ALA B 1 16 ? 2.686 -10.195 2.113 1 95.69 16 ALA B N 1
ATOM 819 C CA . ALA B 1 16 ? 3.17 -11.328 1.332 1 95.69 16 ALA B CA 1
ATOM 820 C C . ALA B 1 16 ? 2.352 -12.578 1.625 1 95.69 16 ALA B C 1
ATOM 822 O O . ALA B 1 16 ? 1.963 -13.305 0.705 1 95.69 16 ALA B O 1
ATOM 823 N N . ARG B 1 17 ? 2.088 -12.812 2.842 1 95.75 17 ARG B N 1
ATOM 824 C CA . ARG B 1 17 ? 1.289 -13.969 3.238 1 95.75 17 ARG B CA 1
ATOM 825 C C . ARG B 1 17 ? -0.134 -13.859 2.701 1 95.75 17 ARG B C 1
ATOM 827 O O . ARG B 1 17 ? -0.727 -14.859 2.299 1 95.75 17 ARG B O 1
ATOM 834 N N . ARG B 1 18 ? -0.641 -12.664 2.719 1 97 18 ARG B N 1
ATOM 835 C CA . ARG B 1 18 ? -1.988 -12.422 2.211 1 97 18 ARG B CA 1
ATOM 836 C C . ARG B 1 18 ? -2.072 -12.719 0.717 1 97 18 ARG B C 1
ATOM 838 O O . ARG B 1 18 ? -3.037 -13.328 0.253 1 97 18 ARG B O 1
ATOM 845 N N . ILE B 1 19 ? -1.082 -12.312 0.004 1 97.06 19 ILE B N 1
ATOM 846 C CA . ILE B 1 19 ? -1.031 -12.57 -1.431 1 97.06 19 ILE B CA 1
ATOM 847 C C . ILE B 1 19 ? -1.038 -14.078 -1.681 1 97.06 19 ILE B C 1
ATOM 849 O O . ILE B 1 19 ? -1.815 -14.57 -2.5 1 97.06 19 ILE B O 1
ATOM 853 N N . LYS B 1 20 ? -0.244 -14.688 -0.957 1 96.56 20 LYS B N 1
ATOM 854 C CA . LYS B 1 20 ? -0.159 -16.141 -1.109 1 96.56 20 LYS B CA 1
ATOM 855 C C . LYS B 1 20 ? -1.487 -16.797 -0.767 1 96.56 20 LYS B C 1
ATOM 857 O O . LYS B 1 20 ? -1.958 -17.672 -1.502 1 96.56 20 LYS B O 1
ATOM 862 N N . GLU B 1 21 ? -2.068 -16.406 0.313 1 97.31 21 GLU B N 1
ATOM 863 C CA . GLU B 1 21 ? -3.35 -16.938 0.761 1 97.31 21 GLU B CA 1
ATOM 864 C C . GLU B 1 21 ? -4.426 -16.766 -0.31 1 97.31 21 GLU B C 1
ATOM 866 O O . GLU B 1 21 ? -5.16 -17.719 -0.613 1 97.31 21 GLU B O 1
ATOM 871 N N . LEU B 1 22 ? -4.504 -15.609 -0.816 1 97.62 22 LEU B N 1
ATOM 872 C CA . LEU B 1 22 ? -5.527 -15.305 -1.813 1 97.62 22 LEU B CA 1
ATOM 873 C C . LEU B 1 22 ? -5.238 -16.031 -3.125 1 97.62 22 LEU B C 1
ATOM 875 O O . LEU B 1 22 ? -6.156 -16.516 -3.783 1 97.62 22 LEU B O 1
ATOM 879 N N . ARG B 1 23 ? -3.984 -16.016 -3.459 1 97.5 23 ARG B N 1
ATOM 880 C CA . ARG B 1 23 ? -3.604 -16.734 -4.672 1 97.5 23 ARG B CA 1
ATOM 881 C C . ARG B 1 23 ? -3.992 -18.203 -4.582 1 97.5 23 ARG B C 1
ATOM 883 O O . ARG B 1 23 ? -4.531 -18.766 -5.535 1 97.5 23 ARG B O 1
ATOM 890 N N . ILE B 1 24 ? -3.805 -18.828 -3.445 1 97.56 24 ILE B N 1
ATOM 891 C CA . ILE B 1 24 ? -4.09 -20.25 -3.236 1 97.56 24 ILE B CA 1
ATOM 892 C C . ILE B 1 24 ? -5.594 -20.484 -3.336 1 97.56 24 ILE B C 1
ATOM 894 O O . ILE B 1 24 ? -6.031 -21.516 -3.855 1 97.56 24 ILE B O 1
ATOM 898 N N . LYS B 1 25 ? -6.371 -19.531 -2.859 1 96.69 25 LYS B N 1
ATOM 899 C CA . LYS B 1 25 ? -7.824 -19.625 -2.932 1 96.69 25 LYS B CA 1
ATOM 900 C C . LYS B 1 25 ? -8.305 -19.594 -4.379 1 96.69 25 LYS B C 1
ATOM 902 O O . LYS B 1 25 ? -9.312 -20.219 -4.719 1 96.69 25 LYS B O 1
ATOM 907 N N . VAL B 1 26 ? -7.613 -18.875 -5.188 1 96.5 26 VAL B N 1
ATOM 908 C CA . VAL B 1 26 ? -8 -18.734 -6.586 1 96.5 26 VAL B CA 1
ATOM 909 C C . VAL B 1 26 ? -7.406 -19.875 -7.41 1 96.5 26 VAL B C 1
ATOM 911 O O . VAL B 1 26 ? -8.086 -20.453 -8.258 1 96.5 26 VAL B O 1
ATOM 914 N N . ASP B 1 27 ? -6.117 -20.078 -7.207 1 96.62 27 ASP B N 1
ATOM 915 C CA . ASP B 1 27 ? -5.367 -21.125 -7.898 1 96.62 27 ASP B CA 1
ATOM 916 C C . ASP B 1 27 ? -4.191 -21.609 -7.051 1 96.62 27 ASP B C 1
ATOM 918 O O . ASP B 1 27 ? -3.207 -20.891 -6.875 1 96.62 27 ASP B O 1
ATOM 922 N N . PRO B 1 28 ? -4.211 -22.812 -6.637 1 95.81 28 PRO B N 1
ATOM 923 C CA . PRO B 1 28 ? -3.131 -23.297 -5.777 1 95.81 28 PRO B CA 1
ATOM 924 C C . PRO B 1 28 ? -1.813 -23.469 -6.527 1 95.81 28 PRO B C 1
ATOM 926 O O . PRO B 1 28 ? -0.747 -23.516 -5.91 1 95.81 28 PRO B O 1
ATOM 929 N N . ASN B 1 29 ? -1.891 -23.578 -7.82 1 97 29 ASN B N 1
ATOM 930 C CA . ASN B 1 29 ? -0.684 -23.75 -8.625 1 97 29 ASN B CA 1
ATOM 931 C C . ASN B 1 29 ? -0.077 -22.391 -9 1 97 29 ASN B C 1
ATOM 933 O O . ASN B 1 29 ? -0.663 -21.641 -9.781 1 97 29 ASN B O 1
ATOM 937 N N . GLN B 1 30 ? 1.066 -22.156 -8.508 1 96.19 30 GLN B N 1
ATOM 938 C CA . GLN B 1 30 ? 1.728 -20.875 -8.703 1 96.19 30 GLN B CA 1
ATOM 939 C C . GLN B 1 30 ? 2.057 -20.641 -10.18 1 96.19 30 GLN B C 1
ATOM 941 O O . GLN B 1 30 ? 1.817 -19.562 -10.711 1 96.19 30 GLN B O 1
ATOM 946 N N . LYS B 1 31 ? 2.58 -21.672 -10.82 1 96.19 31 LYS B N 1
ATOM 947 C CA . LYS B 1 31 ? 2.945 -21.578 -12.234 1 96.19 31 LYS B CA 1
ATOM 948 C C . LYS B 1 31 ? 1.721 -21.297 -13.102 1 96.19 31 LYS B C 1
ATOM 950 O O . LYS B 1 31 ? 1.749 -20.406 -13.953 1 96.19 31 LYS B O 1
ATOM 955 N N . ARG B 1 32 ? 0.76 -22.031 -12.867 1 97.5 32 ARG B N 1
ATOM 956 C CA . ARG B 1 32 ? -0.472 -21.859 -13.633 1 97.5 32 ARG B CA 1
ATOM 957 C C . ARG B 1 32 ? -1.079 -20.484 -13.391 1 97.5 32 ARG B C 1
ATOM 959 O O . ARG B 1 32 ? -1.524 -19.828 -14.328 1 97.5 32 ARG B O 1
ATOM 966 N N . PHE B 1 33 ? -1.153 -20.078 -12.117 1 98 33 PHE B N 1
ATOM 967 C CA . PHE B 1 33 ? -1.662 -18.75 -11.789 1 98 33 PHE B CA 1
ATOM 968 C C . PHE B 1 33 ? -0.903 -17.672 -12.555 1 98 33 PHE B C 1
ATOM 970 O O . PHE B 1 33 ? -1.511 -16.766 -13.125 1 98 33 PHE B O 1
ATOM 977 N N . ALA B 1 34 ? 0.439 -17.719 -12.508 1 97.62 34 ALA B N 1
ATOM 978 C CA . ALA B 1 34 ? 1.283 -16.734 -13.18 1 97.62 34 ALA B CA 1
ATOM 979 C C . ALA B 1 34 ? 1.002 -16.703 -14.68 1 97.62 34 ALA B C 1
ATOM 981 O O . ALA B 1 34 ? 0.814 -15.633 -15.258 1 97.62 34 ALA B O 1
ATOM 982 N N . GLU B 1 35 ? 0.876 -17.828 -15.289 1 96.75 35 GLU B N 1
ATOM 983 C CA . GLU B 1 35 ? 0.619 -17.953 -16.719 1 96.75 35 GLU B CA 1
ATOM 984 C C . GLU B 1 35 ? -0.749 -17.375 -17.094 1 96.75 35 GLU B C 1
ATOM 986 O O . GLU B 1 35 ? -0.878 -16.641 -18.062 1 96.75 35 GLU B O 1
ATOM 991 N N . ASN B 1 36 ? -1.695 -17.672 -16.266 1 96.38 36 ASN B N 1
ATOM 992 C CA . ASN B 1 36 ? -3.062 -17.234 -16.5 1 96.38 36 ASN B CA 1
ATOM 993 C C . ASN B 1 36 ? -3.188 -15.711 -16.391 1 96.38 36 ASN B C 1
ATOM 995 O O . ASN B 1 36 ? -4.141 -15.125 -16.906 1 96.38 36 ASN B O 1
ATOM 999 N N . ASN B 1 37 ? -2.264 -15.156 -15.719 1 96.62 37 ASN B N 1
ATOM 1000 C CA . ASN B 1 37 ? -2.322 -13.719 -15.492 1 96.62 37 ASN B CA 1
ATOM 1001 C C . ASN B 1 37 ? -1.173 -12.992 -16.188 1 96.62 37 ASN B C 1
ATOM 1003 O O . ASN B 1 37 ? -0.872 -11.844 -15.867 1 96.62 37 ASN B O 1
ATOM 1007 N N . ASP B 1 38 ? -0.532 -13.695 -17.031 1 96.38 38 ASP B N 1
ATOM 1008 C CA . ASP B 1 38 ? 0.57 -13.141 -17.812 1 96.38 38 ASP B CA 1
ATOM 1009 C C . ASP B 1 38 ? 1.645 -12.547 -16.906 1 96.38 38 ASP B C 1
ATOM 1011 O O . ASP B 1 38 ? 2.08 -11.414 -17.094 1 96.38 38 ASP B O 1
ATOM 1015 N N . LEU B 1 39 ? 1.935 -13.258 -15.891 1 95.25 39 LEU B N 1
ATOM 1016 C CA . LEU B 1 39 ? 2.936 -12.883 -14.898 1 95.25 39 LEU B CA 1
ATOM 1017 C C . LEU B 1 39 ? 4.086 -13.883 -14.875 1 95.25 39 LEU B C 1
ATOM 1019 O O . LEU B 1 39 ? 3.875 -15.086 -15.055 1 95.25 39 LEU B O 1
ATOM 1023 N N . GLU B 1 40 ? 5.242 -13.336 -14.672 1 95.69 40 GLU B N 1
ATOM 1024 C CA . GLU B 1 40 ? 6.379 -14.227 -14.461 1 95.69 40 GLU B CA 1
ATOM 1025 C C . GLU B 1 40 ? 6.312 -14.891 -13.094 1 95.69 40 GLU B C 1
ATOM 1027 O O . GLU B 1 40 ? 6.035 -14.234 -12.086 1 95.69 40 GLU B O 1
ATOM 1032 N N . ARG B 1 41 ? 6.617 -16.172 -13.125 1 94.44 41 ARG B N 1
ATOM 1033 C CA . ARG B 1 41 ? 6.602 -16.906 -11.867 1 94.44 41 ARG B CA 1
ATOM 1034 C C . ARG B 1 41 ? 7.543 -16.297 -10.844 1 94.44 41 ARG B C 1
ATOM 1036 O O . ARG B 1 41 ? 7.238 -16.266 -9.648 1 94.44 41 ARG B O 1
ATOM 1043 N N . GLN B 1 42 ? 8.602 -15.773 -11.305 1 94 42 GLN B N 1
ATOM 1044 C CA . GLN B 1 42 ? 9.578 -15.148 -10.422 1 94 42 GLN B CA 1
ATOM 1045 C C . GLN B 1 42 ? 8.992 -13.906 -9.75 1 94 42 GLN B C 1
ATOM 1047 O O . GLN B 1 42 ? 9.266 -13.648 -8.578 1 94 42 GLN B O 1
ATOM 1052 N N . THR B 1 43 ? 8.219 -13.219 -10.523 1 93.75 43 THR B N 1
ATOM 1053 C CA . THR B 1 43 ? 7.574 -12.023 -9.992 1 93.75 43 THR B CA 1
ATOM 1054 C C . THR B 1 43 ? 6.574 -12.391 -8.898 1 93.75 43 THR B C 1
ATOM 1056 O O . THR B 1 43 ? 6.547 -11.766 -7.84 1 93.75 43 THR B O 1
ATOM 1059 N N . LEU B 1 44 ? 5.859 -13.367 -9.188 1 95.25 44 LEU B N 1
ATOM 1060 C CA . LEU B 1 44 ? 4.883 -13.844 -8.211 1 95.25 44 LEU B CA 1
ATOM 1061 C C . LEU B 1 44 ? 5.574 -14.328 -6.945 1 95.25 44 LEU B C 1
ATOM 1063 O O . LEU B 1 44 ? 5.121 -14.031 -5.836 1 95.25 44 LEU B O 1
ATOM 1067 N N . ASN B 1 45 ? 6.641 -15.008 -7.133 1 93.25 45 ASN B N 1
ATOM 1068 C CA . ASN B 1 45 ? 7.422 -15.492 -5.996 1 93.25 45 ASN B CA 1
ATOM 1069 C C . ASN B 1 45 ? 7.914 -14.336 -5.129 1 93.25 45 ASN B C 1
ATOM 1071 O O . ASN B 1 45 ? 7.902 -14.43 -3.9 1 93.25 45 ASN B O 1
ATOM 1075 N N . ARG B 1 46 ? 8.234 -13.305 -5.746 1 92.81 46 ARG B N 1
ATOM 1076 C CA . ARG B 1 46 ? 8.719 -12.133 -5.031 1 92.81 46 ARG B CA 1
ATOM 1077 C C . ARG B 1 46 ? 7.59 -11.477 -4.238 1 92.81 46 ARG B C 1
ATOM 1079 O O . ARG B 1 46 ? 7.797 -11.039 -3.104 1 92.81 46 ARG B O 1
ATOM 1086 N N . TRP B 1 47 ? 6.477 -11.469 -4.824 1 94.38 47 TRP B N 1
ATOM 1087 C CA . TRP B 1 47 ? 5.324 -10.852 -4.176 1 94.38 47 TRP B CA 1
ATOM 1088 C C . TRP B 1 47 ? 4.945 -11.617 -2.91 1 94.38 47 TRP B C 1
ATOM 1090 O O . TRP B 1 47 ? 4.438 -11.031 -1.953 1 94.38 47 TRP B O 1
ATOM 1100 N N . GLU B 1 48 ? 5.289 -12.875 -2.949 1 95.25 48 GLU B N 1
ATOM 1101 C CA . GLU B 1 48 ? 4.859 -13.742 -1.858 1 95.25 48 GLU B CA 1
ATOM 1102 C C . GLU B 1 48 ? 5.992 -13.984 -0.864 1 95.25 48 GLU B C 1
ATOM 1104 O O . GLU B 1 48 ? 5.828 -14.727 0.106 1 95.25 48 GLU B O 1
ATOM 1109 N N . SER B 1 49 ? 7.016 -13.32 -1.126 1 92.88 49 SER B N 1
ATOM 1110 C CA . SER B 1 49 ? 8.203 -13.586 -0.32 1 92.88 49 SER B CA 1
ATOM 1111 C C . SER B 1 49 ? 8.18 -12.781 0.978 1 92.88 49 SER B C 1
ATOM 1113 O O . SER B 1 49 ? 7.934 -11.578 0.964 1 92.88 49 SER B O 1
ATOM 1115 N N . VAL B 1 50 ? 8.484 -13.445 2.076 1 88.94 50 VAL B N 1
ATOM 1116 C CA . VAL B 1 50 ? 8.562 -12.781 3.371 1 88.94 50 VAL B CA 1
ATOM 1117 C C . VAL B 1 50 ? 10 -12.367 3.66 1 88.94 50 VAL B C 1
ATOM 1119 O O . VAL B 1 50 ? 10.273 -11.727 4.676 1 88.94 50 VAL B O 1
ATOM 1122 N N . ASN B 1 51 ? 10.797 -12.656 2.771 1 76.12 51 ASN B N 1
ATOM 1123 C CA . ASN B 1 51 ? 12.211 -12.367 2.957 1 76.12 51 ASN B CA 1
ATOM 1124 C C . ASN B 1 51 ? 12.672 -11.227 2.059 1 76.12 51 ASN B C 1
ATOM 1126 O O . ASN B 1 51 ? 13.867 -10.938 1.979 1 76.12 51 ASN B O 1
ATOM 1130 N N . ASP B 1 52 ? 11.703 -10.633 1.514 1 64.25 52 ASP B N 1
ATOM 1131 C CA . ASP B 1 52 ? 12.117 -9.602 0.566 1 64.25 52 ASP B CA 1
ATOM 1132 C C . ASP B 1 52 ? 12.242 -8.242 1.254 1 64.25 52 ASP B C 1
ATOM 1134 O O . ASP B 1 52 ? 11.344 -7.828 1.992 1 64.25 52 ASP B O 1
ATOM 1138 N N . ASP B 1 53 ? 13.414 -7.723 1.005 1 65.06 53 ASP B N 1
ATOM 1139 C CA . ASP B 1 53 ? 13.758 -6.465 1.66 1 65.06 53 ASP B CA 1
ATOM 1140 C C . ASP B 1 53 ? 13.109 -5.277 0.958 1 65.06 53 ASP B C 1
ATOM 1142 O O . ASP B 1 53 ? 13.133 -4.156 1.47 1 65.06 53 ASP B O 1
ATOM 1146 N N . ARG B 1 54 ? 12.75 -5.52 -0.187 1 66.75 54 ARG B N 1
ATOM 1147 C CA . ARG B 1 54 ? 12.156 -4.387 -0.89 1 66.75 54 ARG B CA 1
ATOM 1148 C C . ARG B 1 54 ? 10.672 -4.266 -0.57 1 66.75 54 ARG B C 1
ATOM 1150 O O . ARG B 1 54 ? 10.117 -3.164 -0.595 1 66.75 54 ARG B O 1
ATOM 1157 N N . GLY B 1 55 ? 10.133 -5.281 -0.038 1 73.31 55 GLY B N 1
ATOM 1158 C CA . GLY B 1 55 ? 8.727 -5.391 0.292 1 73.31 55 GLY B CA 1
ATOM 1159 C C . GLY B 1 55 ? 7.816 -5.219 -0.912 1 73.31 55 GLY B C 1
ATOM 1160 O O . GLY B 1 55 ? 8.281 -5.238 -2.055 1 73.31 55 GLY B O 1
ATOM 1161 N N . VAL B 1 56 ? 6.523 -5.223 -0.849 1 86.5 56 VAL B N 1
ATOM 1162 C CA . VAL B 1 56 ? 5.492 -5.082 -1.87 1 86.5 56 VAL B CA 1
ATOM 1163 C C . VAL B 1 56 ? 4.906 -3.674 -1.826 1 86.5 56 VAL B C 1
ATOM 1165 O O . VAL B 1 56 ? 4.578 -3.164 -0.752 1 86.5 56 VAL B O 1
ATOM 1168 N N . SER B 1 57 ? 4.918 -3.053 -2.963 1 89.88 57 SER B N 1
ATOM 1169 C CA . SER B 1 57 ? 4.379 -1.698 -3.043 1 89.88 57 SER B CA 1
ATOM 1170 C C . SER B 1 57 ? 2.855 -1.715 -3.133 1 89.88 57 SER B C 1
ATOM 1172 O O . SER B 1 57 ? 2.256 -2.758 -3.398 1 89.88 57 SER B O 1
ATOM 1174 N N . ILE B 1 58 ? 2.297 -0.612 -2.938 1 94.12 58 ILE B N 1
ATOM 1175 C CA . ILE B 1 58 ? 0.85 -0.482 -3.061 1 94.12 58 ILE B CA 1
ATOM 1176 C C . ILE B 1 58 ? 0.428 -0.756 -4.504 1 94.12 58 ILE B C 1
ATOM 1178 O O . ILE B 1 58 ? -0.649 -1.305 -4.746 1 94.12 58 ILE B O 1
ATOM 1182 N N . HIS B 1 59 ? 1.256 -0.483 -5.426 1 93.12 59 HIS B N 1
ATOM 1183 C CA . HIS B 1 59 ? 0.962 -0.722 -6.832 1 93.12 59 HIS B CA 1
ATOM 1184 C C . HIS B 1 59 ? 0.914 -2.215 -7.141 1 93.12 59 HIS B C 1
ATOM 1186 O O . HIS B 1 59 ? 0.039 -2.674 -7.879 1 93.12 59 HIS B O 1
AT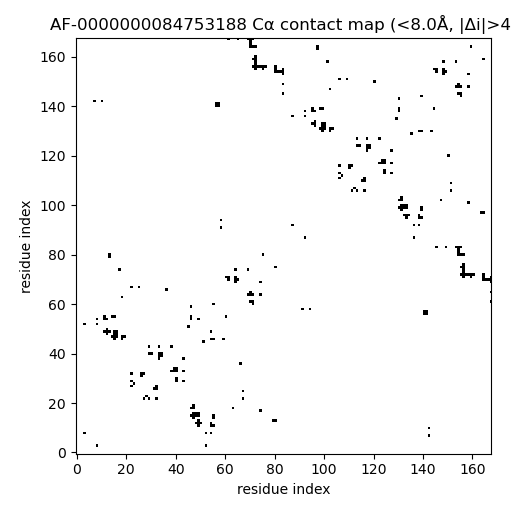OM 1192 N N . THR B 1 60 ? 1.795 -2.889 -6.555 1 93.44 60 THR B N 1
ATOM 1193 C CA . THR B 1 60 ? 1.817 -4.34 -6.715 1 93.44 60 THR B CA 1
ATOM 1194 C C . THR B 1 60 ? 0.569 -4.969 -6.105 1 93.44 60 THR B C 1
ATOM 1196 O O . THR B 1 60 ? -0.048 -5.848 -6.715 1 93.44 60 THR B O 1
ATOM 1199 N N . ILE B 1 61 ? 0.264 -4.473 -4.953 1 96.38 61 ILE B N 1
ATOM 1200 C CA . ILE B 1 61 ? -0.921 -4.988 -4.273 1 96.38 61 ILE B CA 1
ATOM 1201 C C . ILE B 1 61 ? -2.156 -4.742 -5.137 1 96.38 61 ILE B C 1
ATOM 1203 O O . ILE B 1 61 ? -2.984 -5.637 -5.316 1 96.38 61 ILE B O 1
ATOM 1207 N N . ASN B 1 62 ? -2.205 -3.582 -5.66 1 96.06 62 ASN B N 1
ATOM 1208 C CA . ASN B 1 62 ? -3.34 -3.227 -6.504 1 96.06 62 ASN B CA 1
ATOM 1209 C C . ASN B 1 62 ? -3.4 -4.098 -7.758 1 96.06 62 ASN B C 1
ATOM 1211 O O . ASN B 1 62 ? -4.48 -4.523 -8.172 1 96.06 62 ASN B O 1
ATOM 1215 N N . ARG B 1 63 ? -2.332 -4.328 -8.375 1 94.75 63 ARG B N 1
ATOM 1216 C CA . ARG B 1 63 ? -2.27 -5.188 -9.555 1 94.75 63 ARG B CA 1
ATOM 1217 C C . ARG B 1 63 ? -2.744 -6.602 -9.234 1 94.75 63 ARG B C 1
ATOM 1219 O O . ARG B 1 63 ? -3.525 -7.184 -9.984 1 94.75 63 ARG B O 1
ATOM 1226 N N . PHE B 1 64 ? -2.236 -7.035 -8.156 1 96.56 64 PHE B N 1
ATOM 1227 C CA . PHE B 1 64 ? -2.631 -8.367 -7.719 1 96.56 64 PHE B CA 1
ATOM 1228 C C . PHE B 1 64 ? -4.137 -8.438 -7.484 1 96.56 64 PHE B C 1
ATOM 1230 O O . PHE B 1 64 ? -4.793 -9.391 -7.91 1 96.56 64 PHE B O 1
ATOM 1237 N N . CYS B 1 65 ? -4.66 -7.453 -6.824 1 97.38 65 CYS B N 1
ATOM 1238 C CA . CYS B 1 65 ? -6.094 -7.398 -6.559 1 97.38 65 CYS B CA 1
ATOM 1239 C C . CYS B 1 65 ? -6.891 -7.449 -7.855 1 97.38 65 CYS B C 1
ATOM 1241 O O . CYS B 1 65 ? -7.902 -8.148 -7.941 1 97.38 65 CYS B O 1
ATOM 1243 N N . ARG B 1 66 ? -6.422 -6.789 -8.797 1 95.56 66 ARG B N 1
ATOM 1244 C CA . ARG B 1 66 ?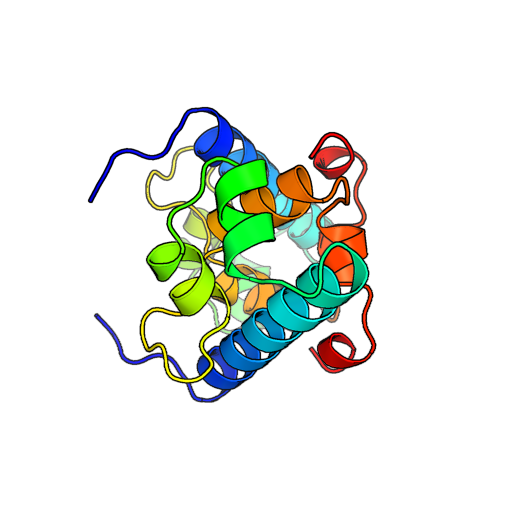 -7.102 -6.77 -10.094 1 95.56 66 ARG B CA 1
ATOM 1245 C C . ARG B 1 66 ? -7.078 -8.148 -10.742 1 95.56 66 ARG B C 1
ATOM 1247 O O . ARG B 1 66 ? -8.047 -8.547 -11.398 1 95.56 66 ARG B O 1
ATOM 1254 N N . MET B 1 67 ? -6.023 -8.797 -10.523 1 95.56 67 MET B N 1
ATOM 1255 C CA . MET B 1 67 ? -5.871 -10.125 -11.109 1 95.56 67 MET B CA 1
ATOM 1256 C C . MET B 1 67 ? -6.922 -11.086 -10.562 1 95.56 67 MET B C 1
ATOM 1258 O O . MET B 1 67 ? -7.395 -11.969 -11.281 1 95.56 67 MET B O 1
ATOM 1262 N N . ILE B 1 68 ? -7.25 -10.906 -9.352 1 96.75 68 ILE B N 1
ATOM 1263 C CA . ILE B 1 68 ? -8.141 -11.875 -8.742 1 96.75 68 ILE B CA 1
ATOM 1264 C C . ILE B 1 68 ? -9.508 -11.234 -8.477 1 96.75 68 ILE B C 1
ATOM 1266 O O . ILE B 1 68 ? -10.328 -11.789 -7.742 1 96.75 68 ILE B O 1
ATOM 1270 N N . ASN B 1 69 ? -9.734 -10.039 -8.93 1 95.56 69 ASN B N 1
ATOM 1271 C CA . ASN B 1 69 ? -11.008 -9.328 -8.969 1 95.56 69 ASN B CA 1
ATOM 1272 C C . ASN B 1 69 ? -11.492 -8.977 -7.566 1 95.56 69 ASN B C 1
ATOM 1274 O O . ASN B 1 69 ? -12.641 -9.25 -7.211 1 95.56 69 ASN B O 1
ATOM 1278 N N . ILE B 1 70 ? -10.641 -8.375 -6.773 1 95.88 70 ILE B N 1
ATOM 1279 C CA . ILE B 1 70 ? -11.008 -7.789 -5.488 1 95.88 70 ILE B CA 1
ATOM 1280 C C . ILE B 1 70 ? -10.469 -6.363 -5.398 1 95.88 70 ILE B C 1
ATOM 1282 O O . ILE B 1 70 ? -9.648 -5.953 -6.223 1 95.88 70 ILE B O 1
ATOM 1286 N N . ASN B 1 71 ? -10.977 -5.664 -4.457 1 95.81 71 ASN B N 1
ATOM 1287 C CA . ASN B 1 71 ? -10.469 -4.309 -4.27 1 95.81 71 ASN B CA 1
ATOM 1288 C C . ASN B 1 71 ? -9.539 -4.219 -3.068 1 95.81 71 ASN B C 1
ATOM 1290 O O . ASN B 1 71 ? -9.352 -5.203 -2.346 1 95.81 71 ASN B O 1
ATOM 1294 N N . LEU B 1 72 ? -8.922 -3.146 -2.846 1 97.12 72 LEU B N 1
ATOM 1295 C CA . LEU B 1 72 ? -7.934 -2.951 -1.788 1 97.12 72 LEU B CA 1
ATOM 1296 C C . LEU B 1 72 ? -8.578 -3.096 -0.412 1 97.12 72 LEU B C 1
ATOM 1298 O O . LEU B 1 72 ? -7.961 -3.637 0.51 1 97.12 72 LEU B O 1
ATOM 1302 N N . LYS B 1 73 ? -9.766 -2.662 -0.315 1 96.75 73 LYS B N 1
ATOM 1303 C CA . LYS B 1 73 ? -10.492 -2.826 0.941 1 96.75 73 LYS B CA 1
ATOM 1304 C C . LYS B 1 73 ? -10.617 -4.301 1.316 1 96.75 73 LYS B C 1
ATOM 1306 O O . LYS B 1 73 ? -10.32 -4.684 2.451 1 96.75 73 LYS B O 1
ATOM 1311 N N . ASP B 1 74 ? -10.961 -5.023 0.355 1 95.75 74 ASP B N 1
ATOM 1312 C CA . ASP B 1 74 ? -11.133 -6.457 0.578 1 95.75 74 ASP B CA 1
ATOM 1313 C C . ASP B 1 74 ? -9.789 -7.129 0.879 1 95.75 74 ASP B C 1
ATOM 1315 O O . ASP B 1 74 ? -9.727 -8.055 1.693 1 95.75 74 ASP B O 1
ATOM 1319 N N . PHE B 1 75 ? -8.789 -6.699 0.199 1 97.19 75 PHE B N 1
ATOM 1320 C CA . PHE B 1 75 ? -7.461 -7.262 0.424 1 97.19 75 PHE B CA 1
ATOM 1321 C C . PHE B 1 75 ? -7.043 -7.098 1.881 1 97.19 75 PHE B C 1
ATOM 1323 O O . PHE B 1 75 ? -6.516 -8.031 2.488 1 97.19 75 PHE B O 1
ATOM 1330 N N . PHE B 1 76 ? -7.379 -5.941 2.404 1 97.06 76 PHE B N 1
ATOM 1331 C CA . PHE B 1 76 ? -6.922 -5.648 3.756 1 97.06 76 PHE B CA 1
ATOM 1332 C C . PHE B 1 76 ? -7.98 -6.027 4.785 1 97.06 76 PHE B C 1
ATOM 1334 O O . PHE B 1 76 ? -7.816 -5.762 5.977 1 97.06 76 PHE B O 1
ATOM 1341 N N . ALA B 1 77 ? -9.055 -6.664 4.219 1 93.88 77 ALA B N 1
ATOM 1342 C CA . ALA B 1 77 ? -10.117 -7.137 5.105 1 93.88 77 ALA B CA 1
ATOM 1343 C C . ALA B 1 77 ? -9.758 -8.492 5.711 1 93.88 77 ALA B C 1
ATOM 1345 O O . ALA B 1 77 ? -10.297 -9.523 5.293 1 93.88 77 ALA B O 1
ATOM 1346 N N . SER B 1 78 ? -8.664 -8.648 6.332 1 91.81 78 SER B N 1
ATOM 1347 C CA . SER B 1 78 ? -8.25 -9.867 7.02 1 91.81 78 SER B CA 1
ATOM 1348 C C . SER B 1 78 ? -7.848 -9.586 8.461 1 91.81 78 SER B C 1
ATOM 1350 O O . SER B 1 78 ? -7.402 -8.477 8.781 1 91.81 78 SER B O 1
ATOM 1352 N N . ASP B 1 79 ? -8.008 -10.602 9.234 1 88.06 79 ASP B N 1
ATOM 1353 C CA . ASP B 1 79 ? -7.699 -10.461 10.648 1 88.06 79 ASP B CA 1
ATOM 1354 C C . ASP B 1 79 ? -6.219 -10.133 10.859 1 88.06 79 ASP B C 1
ATOM 1356 O O . ASP B 1 79 ? -5.84 -9.586 11.891 1 88.06 79 ASP B O 1
ATOM 1360 N N . SER B 1 80 ? -5.48 -10.461 9.82 1 89.25 80 SER B N 1
ATOM 1361 C CA . SER B 1 80 ? -4.039 -10.258 9.922 1 89.25 80 SER B CA 1
ATOM 1362 C C . SER B 1 80 ? -3.682 -8.781 9.961 1 89.25 80 SER B C 1
ATOM 1364 O O . SER B 1 80 ? -2.623 -8.398 10.469 1 89.25 80 SER B O 1
ATOM 1366 N N . PHE B 1 81 ? -4.664 -7.973 9.469 1 92.94 81 PHE B N 1
ATOM 1367 C CA . PHE B 1 81 ? -4.355 -6.551 9.383 1 92.94 81 PHE B CA 1
ATOM 1368 C C . PHE B 1 81 ? -5.086 -5.77 10.469 1 92.94 81 PHE B C 1
ATOM 1370 O O . PHE B 1 81 ? -4.992 -4.543 10.531 1 92.94 81 PHE B O 1
ATOM 1377 N N . LYS B 1 82 ? -5.746 -6.379 11.32 1 81.12 82 LYS B N 1
ATOM 1378 C CA . LYS B 1 82 ? -6.59 -5.723 12.32 1 81.12 82 LYS B CA 1
ATOM 1379 C C . LYS B 1 82 ? -5.746 -4.949 13.328 1 81.12 82 LYS B C 1
ATOM 1381 O O . LYS B 1 82 ? -6.168 -3.902 13.828 1 81.12 82 LYS B O 1
ATOM 1386 N N . ASN B 1 83 ? -4.605 -5.426 13.602 1 70.19 83 ASN B N 1
ATOM 1387 C CA . ASN B 1 83 ? -3.789 -4.766 14.617 1 70.19 83 ASN B CA 1
ATOM 1388 C C . ASN B 1 83 ? -2.936 -3.654 14.016 1 70.19 83 ASN B C 1
ATOM 1390 O O . ASN B 1 83 ? -2.094 -3.072 14.703 1 70.19 83 ASN B O 1
ATOM 1394 N N . GLN B 1 84 ? -3.23 -3.439 12.797 1 68.44 84 GLN B N 1
ATOM 1395 C CA . GLN B 1 84 ? -2.473 -2.373 12.148 1 68.44 84 GLN B CA 1
ATOM 1396 C C . GLN B 1 84 ? -3.244 -1.058 12.172 1 68.44 84 GLN B C 1
ATOM 1398 O O . GLN B 1 84 ? -4.477 -1.054 12.133 1 68.44 84 GLN B O 1
#